Protein AF-A0A9Q3WQH7-F1 (afdb_monomer_lite)

pLDDT: mean 82.76, std 17.18, range [34.91, 95.88]

Radius of gyration: 15.39 Å; chains: 1; bounding box: 32×36×53 Å

Organism: NCBI:txid89184

Foldseek 3Di:
DDWDWDADPPPGPDIATDHQQWKWKWKAAQRDTDIDTHNDDPVQLVDQVSVLVVVLVVLCVVVDVVCNVQSVVAWDADLQWIWGAGPVRRIIMIIGRSVSVVVPPPDPDDDDDD

Sequence (114 aa):
MVLNCVDCEDPPGGRACCEPGQTPMCFIKDGKAQSVCMSLSSDITGDVDRFAAALKATLRALAGPAYFDDIERNFHLAGGRATFVSANGRVKMTALNPESDRGGGGAEDHVRGM

Structure (mmCIF, N/CA/C/O backbone):
data_AF-A0A9Q3WQH7-F1
#
_entry.id   AF-A0A9Q3WQH7-F1
#
loop_
_atom_site.group_PDB
_atom_site.id
_atom_site.type_symbol
_atom_site.label_atom_id
_atom_site.label_alt_id
_atom_site.label_comp_id
_atom_site.label_asym_id
_atom_site.label_entity_id
_atom_site.label_seq_id
_atom_site.pdbx_PDB_ins_code
_atom_site.Cartn_x
_atom_site.Cartn_y
_atom_site.Cartn_z
_atom_site.occupancy
_atom_site.B_iso_or_equiv
_atom_site.auth_seq_id
_atom_site.auth_comp_id
_atom_site.auth_asym_id
_atom_site.auth_atom_id
_atom_site.pdbx_PDB_model_num
ATOM 1 N N . MET A 1 1 ? -3.622 7.515 -23.624 1.00 52.09 1 MET A N 1
ATOM 2 C CA . MET A 1 1 ? -2.634 7.324 -22.542 1.00 52.09 1 MET A CA 1
ATOM 3 C C . MET A 1 1 ? -3.054 6.093 -21.763 1.00 52.09 1 MET A C 1
ATOM 5 O O . MET A 1 1 ? -4.221 6.014 -21.402 1.00 52.09 1 MET A O 1
ATOM 9 N N . VAL A 1 2 ? -2.166 5.115 -21.586 1.00 59.88 2 VAL A N 1
ATOM 10 C CA . VAL A 1 2 ? -2.450 3.922 -20.773 1.00 59.88 2 VAL A CA 1
ATOM 11 C C . VAL A 1 2 ? -2.202 4.315 -19.318 1.00 59.88 2 VAL A C 1
ATOM 13 O O . VAL A 1 2 ? -1.069 4.621 -18.973 1.00 59.88 2 VAL A O 1
ATOM 16 N N . LEU A 1 3 ? -3.247 4.415 -18.498 1.00 73.12 3 LEU A N 1
ATOM 17 C CA . LEU A 1 3 ? -3.109 4.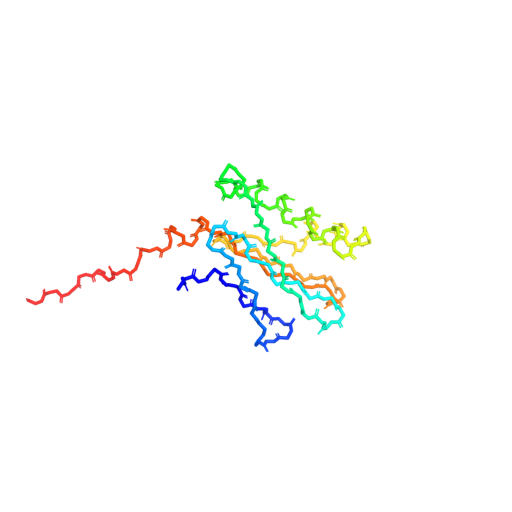717 -17.068 1.00 73.12 3 LEU A CA 1
ATOM 18 C C . LEU A 1 3 ? -2.826 3.427 -16.297 1.00 73.12 3 LEU A C 1
ATOM 20 O O . LEU A 1 3 ? -3.374 2.382 -16.647 1.00 73.12 3 LEU A O 1
ATOM 24 N N . ASN A 1 4 ? -2.004 3.507 -15.249 1.00 80.00 4 ASN A N 1
ATOM 25 C CA . ASN A 1 4 ? -1.784 2.379 -14.348 1.00 80.00 4 ASN A CA 1
ATOM 26 C C . ASN A 1 4 ? -2.816 2.446 -13.222 1.00 80.00 4 ASN A C 1
ATOM 28 O O . ASN A 1 4 ? -2.839 3.428 -12.476 1.00 80.00 4 ASN A O 1
ATOM 32 N N . CYS A 1 5 ? -3.689 1.449 -13.119 1.00 86.06 5 CYS A N 1
ATOM 33 C CA . CYS A 1 5 ? -4.846 1.506 -12.237 1.00 86.06 5 CYS A CA 1
ATOM 34 C C . CYS A 1 5 ? -4.924 0.293 -11.316 1.00 86.06 5 CYS A C 1
ATOM 36 O O . CYS A 1 5 ? -4.676 -0.834 -11.730 1.00 86.06 5 CYS A O 1
ATOM 38 N N . VAL A 1 6 ? -5.365 0.525 -10.083 1.00 89.19 6 VAL A N 1
ATOM 39 C CA . VAL A 1 6 ? -5.711 -0.529 -9.133 1.00 89.19 6 VAL A CA 1
ATOM 40 C C . VAL A 1 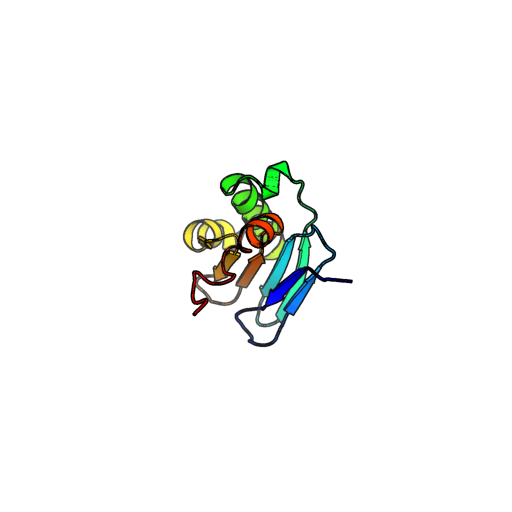6 ? -7.153 -0.352 -8.673 1.00 89.19 6 VAL A C 1
ATOM 42 O O . VAL A 1 6 ? -7.581 0.755 -8.333 1.00 89.19 6 VAL A O 1
ATOM 45 N N . ASP A 1 7 ? -7.919 -1.439 -8.691 1.00 85.88 7 ASP A N 1
ATOM 46 C CA . ASP A 1 7 ? -9.276 -1.450 -8.153 1.00 85.88 7 ASP A CA 1
ATOM 47 C C . ASP A 1 7 ? -9.239 -1.502 -6.621 1.00 85.88 7 ASP A C 1
ATOM 49 O O . ASP A 1 7 ? -8.488 -2.277 -6.019 1.00 85.88 7 ASP A O 1
ATOM 53 N N . CYS A 1 8 ? -10.065 -0.663 -6.001 1.00 81.31 8 CYS A N 1
ATOM 54 C CA . CYS A 1 8 ? -10.315 -0.666 -4.570 1.00 81.31 8 CYS A CA 1
ATOM 55 C C . CYS A 1 8 ? -11.132 -1.905 -4.206 1.00 81.31 8 CYS A C 1
ATOM 57 O O . CYS A 1 8 ? -12.212 -2.119 -4.758 1.00 81.31 8 CYS A O 1
ATOM 59 N N . GLU A 1 9 ? -10.645 -2.703 -3.258 1.00 72.56 9 GLU A N 1
ATOM 60 C CA . GLU A 1 9 ? -11.350 -3.926 -2.860 1.00 72.56 9 GLU A CA 1
ATOM 61 C C . GLU A 1 9 ? -12.620 -3.639 -2.044 1.00 72.56 9 GLU A C 1
ATOM 63 O O . GLU A 1 9 ? -13.575 -4.406 -2.133 1.00 72.56 9 GLU A O 1
ATOM 68 N N . ASP A 1 10 ? -12.680 -2.531 -1.291 1.00 65.69 10 ASP A N 1
ATOM 69 C CA . ASP A 1 10 ? -13.846 -2.201 -0.460 1.00 65.69 10 ASP A CA 1
ATOM 70 C C . ASP A 1 10 ? -13.906 -0.705 -0.050 1.00 65.69 10 ASP A C 1
ATOM 72 O O . ASP A 1 10 ? -13.000 -0.245 0.645 1.00 65.69 10 ASP A O 1
ATOM 76 N N . PRO A 1 11 ? -14.948 0.072 -0.417 1.00 55.50 11 PRO A N 1
ATOM 77 C CA . PRO A 1 11 ? -16.135 -0.355 -1.151 1.00 55.50 11 PRO A CA 1
ATOM 78 C C . PRO A 1 11 ? -15.804 -0.738 -2.607 1.00 55.50 11 PRO A C 1
ATOM 80 O O . PRO A 1 11 ? -14.991 -0.062 -3.247 1.00 55.50 11 PRO A O 1
ATOM 83 N N . PRO A 1 12 ? -16.427 -1.805 -3.142 1.00 60.53 12 PRO A N 1
ATOM 84 C CA . PRO A 1 12 ? -16.193 -2.244 -4.512 1.00 60.53 12 PRO A CA 1
ATOM 85 C C . PRO A 1 12 ? -16.664 -1.174 -5.509 1.00 60.53 12 PRO A C 1
ATOM 87 O O . PRO A 1 12 ? -17.736 -0.591 -5.350 1.00 60.53 12 PRO A O 1
ATOM 90 N N . GLY A 1 13 ? -15.861 -0.920 -6.547 1.00 60.38 13 GLY A N 1
ATOM 91 C CA . GLY A 1 13 ? -16.182 0.019 -7.635 1.00 60.38 13 GLY A CA 1
ATOM 92 C C . GLY A 1 13 ? -15.365 1.316 -7.652 1.00 60.38 13 GLY A C 1
ATOM 93 O O . GLY A 1 13 ? -15.487 2.096 -8.594 1.00 60.38 13 GLY A O 1
ATOM 94 N N . GLY A 1 14 ? -14.508 1.546 -6.652 1.00 72.56 14 GLY A N 1
ATOM 95 C CA . GLY A 1 14 ? -13.489 2.598 -6.702 1.00 72.56 14 GLY A CA 1
ATOM 96 C C . GLY A 1 14 ? -12.249 2.156 -7.485 1.00 72.56 14 GLY A C 1
ATOM 97 O O . GLY A 1 14 ? -11.871 0.988 -7.437 1.00 72.56 14 GLY A O 1
ATOM 98 N N . ARG A 1 15 ? -11.585 3.087 -8.177 1.00 85.62 15 ARG A N 1
ATOM 99 C CA . ARG A 1 15 ? -10.326 2.830 -8.891 1.00 85.62 15 ARG A CA 1
ATOM 100 C C . ARG A 1 15 ? -9.335 3.959 -8.640 1.00 85.62 15 ARG A C 1
ATOM 102 O O . ARG A 1 15 ? -9.677 5.129 -8.808 1.00 85.62 15 ARG A O 1
ATOM 109 N N . ALA A 1 16 ? -8.110 3.607 -8.267 1.00 88.38 16 ALA A N 1
ATOM 110 C CA . ALA A 1 16 ? -7.001 4.546 -8.175 1.00 88.38 16 ALA A CA 1
ATOM 111 C C . ALA A 1 16 ? -6.137 4.401 -9.425 1.00 88.38 16 ALA A C 1
ATOM 113 O O . ALA A 1 16 ? -5.533 3.354 -9.636 1.00 88.38 16 ALA A O 1
ATOM 114 N N . CYS A 1 17 ? -6.115 5.435 -10.263 1.00 89.31 17 CYS A N 1
ATOM 115 C CA 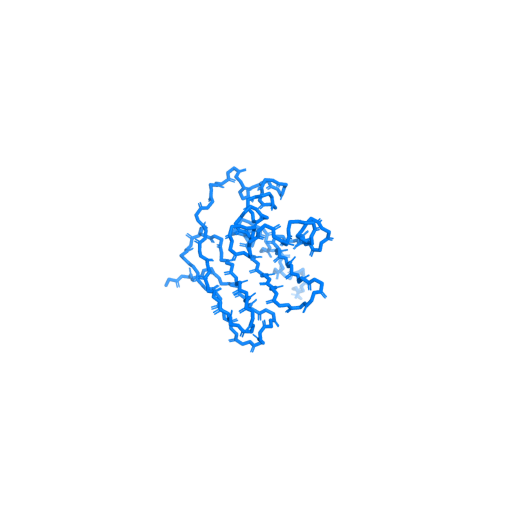. CYS A 1 17 ? -5.314 5.481 -11.481 1.00 89.31 17 CYS A CA 1
ATOM 116 C C . CYS A 1 17 ? -4.229 6.542 -11.353 1.00 89.31 17 CYS A C 1
ATOM 118 O O . CYS A 1 17 ? -4.504 7.658 -10.912 1.00 89.31 17 CYS A O 1
ATOM 120 N N . CYS A 1 18 ? -3.027 6.194 -11.787 1.00 89.44 18 CYS A N 1
ATOM 121 C CA . CYS A 1 18 ? -1.865 7.065 -11.786 1.00 89.44 18 CYS A CA 1
ATOM 122 C C . CYS A 1 18 ? -1.217 7.104 -13.169 1.00 89.44 18 CYS A C 1
ATOM 124 O O . CYS A 1 18 ? -1.562 6.325 -14.068 1.00 89.44 18 CYS A O 1
ATOM 126 N N . GLU A 1 19 ? -0.281 8.032 -13.343 1.00 89.12 19 GLU A N 1
ATOM 127 C CA . GLU A 1 19 ? 0.499 8.118 -14.570 1.00 89.12 19 GLU A CA 1
ATOM 128 C C . GLU A 1 19 ? 1.357 6.852 -14.762 1.00 89.12 19 GLU A C 1
ATOM 130 O O . GLU A 1 19 ? 1.683 6.157 -13.790 1.00 89.12 19 GLU A O 1
ATOM 135 N N . PRO A 1 20 ? 1.737 6.517 -16.010 1.00 83.31 20 PRO A N 1
ATOM 136 C CA . PRO A 1 20 ? 2.638 5.401 -16.276 1.00 83.31 20 PRO A CA 1
ATOM 137 C C . PRO A 1 20 ? 3.906 5.457 -15.416 1.00 83.31 20 PRO A C 1
ATOM 139 O O . PRO A 1 20 ? 4.554 6.494 -15.316 1.00 83.31 20 PRO A O 1
ATOM 142 N N . GLY A 1 21 ? 4.289 4.321 -14.827 1.00 81.62 21 GLY A N 1
ATOM 143 C CA . GLY A 1 21 ? 5.480 4.219 -13.974 1.00 81.62 21 GLY A CA 1
ATOM 144 C C . GLY A 1 21 ? 5.269 4.653 -12.522 1.00 81.62 21 GLY A C 1
ATOM 145 O O . GLY A 1 21 ? 6.140 4.404 -11.694 1.00 81.62 21 GLY A O 1
ATOM 146 N N . GLN A 1 22 ? 4.114 5.223 -12.177 1.00 89.88 22 GLN A N 1
ATOM 147 C CA . GLN A 1 22 ? 3.730 5.409 -10.782 1.00 89.88 22 GLN A CA 1
ATOM 148 C C . GLN A 1 22 ? 3.083 4.138 -10.225 1.00 89.88 22 GLN A C 1
ATOM 150 O O . GLN A 1 22 ? 2.456 3.358 -10.946 1.00 89.88 22 GLN A O 1
ATOM 155 N N . THR A 1 23 ? 3.233 3.950 -8.917 1.00 92.31 23 THR A N 1
ATOM 156 C CA . THR A 1 23 ? 2.539 2.922 -8.138 1.00 92.31 23 THR A CA 1
ATOM 157 C C . THR A 1 23 ? 1.177 3.480 -7.721 1.00 92.31 23 THR A C 1
ATOM 159 O O . THR A 1 23 ? 1.139 4.392 -6.885 1.00 92.31 23 THR A O 1
ATOM 162 N N . PRO A 1 24 ? 0.060 2.994 -8.295 1.00 93.44 24 PRO A N 1
ATOM 163 C CA . PRO A 1 24 ? -1.262 3.357 -7.824 1.00 93.44 24 PRO A CA 1
ATOM 164 C C . PRO A 1 24 ? -1.567 2.625 -6.522 1.00 93.44 24 PRO A C 1
ATOM 166 O O . PRO A 1 24 ? -1.348 1.419 -6.397 1.00 93.44 24 PRO A O 1
ATOM 169 N N . MET A 1 25 ? -2.104 3.362 -5.557 1.00 93.94 25 MET A N 1
ATOM 170 C CA . MET A 1 25 ? -2.586 2.834 -4.292 1.00 93.94 25 MET A CA 1
ATOM 171 C C . MET A 1 25 ? -3.995 3.359 -4.030 1.00 93.94 25 MET A C 1
ATOM 173 O O . MET A 1 25 ? -4.218 4.566 -3.943 1.00 93.94 25 MET A O 1
ATOM 177 N N . CYS A 1 26 ? -4.950 2.450 -3.866 1.00 93.44 26 CYS A N 1
ATOM 178 C CA . CYS A 1 26 ? -6.230 2.770 -3.264 1.00 93.44 26 CYS A CA 1
ATOM 179 C C . CYS A 1 26 ? -6.102 2.668 -1.744 1.00 93.44 26 CYS A C 1
ATOM 181 O O . CYS A 1 26 ? -5.777 1.607 -1.216 1.00 93.44 26 CYS A O 1
ATOM 183 N N . PHE A 1 27 ? -6.361 3.767 -1.043 1.00 93.25 27 PHE A N 1
ATOM 184 C CA . PHE A 1 27 ? -6.376 3.833 0.413 1.00 93.25 27 PHE A CA 1
ATOM 185 C C . PHE A 1 27 ? -7.786 4.162 0.892 1.00 93.25 27 PHE A C 1
ATOM 187 O O . PHE A 1 27 ? -8.354 5.181 0.509 1.00 93.25 27 PHE A O 1
ATOM 194 N N . ILE A 1 28 ? -8.356 3.318 1.744 1.00 91.81 28 ILE A N 1
ATOM 195 C CA . ILE A 1 28 ? -9.657 3.553 2.366 1.00 91.81 28 ILE A CA 1
ATOM 196 C C . ILE A 1 28 ? -9.454 3.821 3.847 1.00 91.81 28 ILE A C 1
ATOM 198 O O . ILE A 1 28 ? -8.791 3.049 4.537 1.00 91.81 28 ILE A O 1
ATOM 202 N N . LYS A 1 29 ? -10.069 4.894 4.344 1.00 90.81 29 LYS A N 1
ATOM 203 C CA . LYS A 1 29 ? -10.127 5.215 5.771 1.00 90.81 29 LYS A CA 1
ATOM 204 C C . LYS A 1 29 ? -11.541 5.621 6.140 1.00 90.81 29 LYS A C 1
ATOM 206 O O . LYS A 1 29 ? -12.104 6.521 5.521 1.00 90.81 29 LYS A O 1
ATOM 211 N N . ASP A 1 30 ? -12.112 4.943 7.131 1.00 89.00 30 ASP A N 1
ATOM 212 C CA . ASP A 1 30 ? -13.469 5.204 7.623 1.00 89.00 30 ASP A CA 1
ATOM 213 C C . ASP A 1 30 ? -14.522 5.171 6.495 1.00 89.00 30 ASP A C 1
ATOM 215 O O . ASP A 1 30 ? -15.402 6.027 6.407 1.00 89.00 30 ASP A O 1
ATOM 219 N N . GLY A 1 31 ? -14.384 4.200 5.584 1.00 85.94 31 GLY A N 1
ATOM 220 C CA . GLY A 1 31 ? -15.283 4.001 4.441 1.00 85.94 31 GLY A CA 1
ATOM 221 C C . GLY A 1 31 ? -15.092 4.980 3.277 1.00 85.94 31 GLY A C 1
ATOM 222 O O . GLY A 1 31 ? -15.822 4.896 2.293 1.00 85.94 31 GLY A O 1
ATOM 223 N N . LYS A 1 32 ? -14.119 5.897 3.345 1.00 86.81 32 LYS A N 1
ATOM 224 C CA . LYS A 1 32 ? -13.815 6.841 2.261 1.00 86.81 32 LYS A CA 1
ATOM 225 C C . LYS A 1 32 ? -12.574 6.401 1.498 1.00 86.81 32 LYS A C 1
ATOM 227 O O . LYS A 1 32 ? -11.488 6.359 2.076 1.00 86.81 32 LYS A O 1
ATOM 232 N N . ALA A 1 33 ? -12.744 6.107 0.212 1.00 88.38 33 ALA A N 1
ATOM 233 C CA . ALA A 1 33 ? -11.649 5.769 -0.686 1.00 88.38 33 ALA A CA 1
ATOM 234 C C . ALA A 1 33 ? -10.892 7.020 -1.153 1.00 88.38 33 ALA A C 1
ATOM 236 O O . ALA A 1 33 ? -11.486 8.071 -1.399 1.00 88.38 33 ALA A O 1
ATOM 237 N N . GLN A 1 34 ? -9.575 6.890 -1.272 1.00 89.31 34 GLN A N 1
ATOM 238 C CA . GLN A 1 34 ? -8.646 7.914 -1.731 1.00 89.31 34 GLN A CA 1
ATOM 239 C C . GLN A 1 34 ? -7.633 7.275 -2.679 1.00 89.31 34 GLN A C 1
ATOM 241 O O . GLN A 1 34 ? -7.080 6.212 -2.389 1.00 89.31 34 GLN A O 1
ATOM 246 N N . SER A 1 35 ? -7.376 7.945 -3.797 1.00 90.75 35 SER A N 1
ATOM 247 C CA . SER A 1 35 ? -6.342 7.547 -4.749 1.00 90.75 35 SER A CA 1
ATOM 248 C C . SER A 1 35 ? -5.022 8.191 -4.358 1.00 90.75 35 SER A C 1
ATOM 250 O O . SER A 1 35 ? -4.940 9.411 -4.224 1.00 90.75 35 SER A O 1
ATOM 252 N N . VAL A 1 36 ? -3.988 7.377 -4.193 1.00 93.56 36 VAL A N 1
ATOM 253 C CA . VAL A 1 36 ? -2.634 7.827 -3.883 1.00 93.56 36 VAL A CA 1
ATOM 254 C C . VAL A 1 36 ? -1.709 7.348 -4.992 1.00 93.56 36 VAL A C 1
ATOM 256 O O . VAL A 1 36 ? -1.672 6.162 -5.310 1.00 93.56 36 VAL A O 1
ATOM 259 N N . CYS A 1 37 ? -0.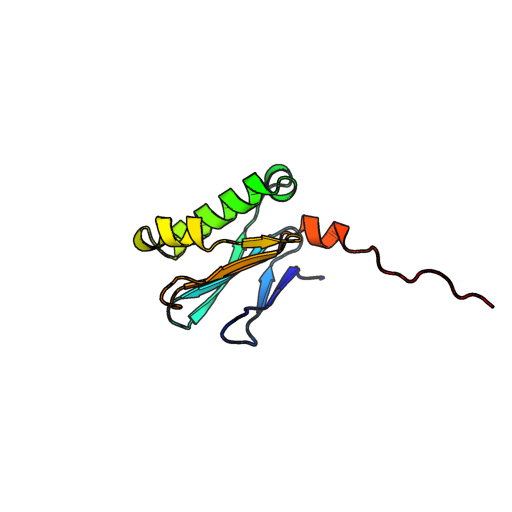962 8.281 -5.574 1.00 92.94 37 CYS A N 1
ATOM 260 C CA . CYS A 1 37 ? 0.039 7.989 -6.590 1.00 92.94 37 CYS A CA 1
ATOM 261 C C . CYS A 1 37 ? 1.426 8.151 -5.993 1.00 92.94 37 CYS A C 1
ATOM 263 O O . CYS A 1 37 ? 1.769 9.217 -5.481 1.00 92.94 37 CYS A O 1
ATOM 265 N N . MET A 1 38 ? 2.216 7.084 -6.050 1.00 93.06 38 MET A N 1
ATOM 266 C CA . MET A 1 38 ? 3.576 7.080 -5.532 1.00 93.06 38 MET A CA 1
ATOM 267 C C . MET A 1 38 ? 4.571 6.987 -6.683 1.00 93.06 38 MET A C 1
ATOM 269 O O . MET A 1 38 ? 4.538 6.046 -7.477 1.00 93.06 38 MET A O 1
ATOM 273 N N . SER A 1 39 ? 5.482 7.955 -6.743 1.00 91.50 39 SER A N 1
ATOM 274 C CA . SER A 1 39 ? 6.644 7.911 -7.628 1.00 91.50 39 SER A CA 1
ATOM 275 C C . SER A 1 39 ? 7.785 7.206 -6.899 1.00 91.50 39 SER A C 1
ATOM 277 O O . SER A 1 39 ? 8.512 7.827 -6.126 1.00 91.50 39 SER A O 1
ATOM 279 N N . LEU A 1 40 ? 7.898 5.897 -7.108 1.00 90.06 40 LEU A N 1
ATOM 280 C CA . LEU A 1 40 ? 8.997 5.081 -6.597 1.00 90.06 40 LEU A CA 1
ATOM 281 C C . LEU A 1 40 ? 10.028 4.874 -7.708 1.00 90.06 40 LEU A C 1
ATOM 283 O O . LEU A 1 40 ? 9.669 4.739 -8.876 1.00 90.06 40 LEU A O 1
ATOM 287 N N . SER A 1 41 ? 11.307 4.872 -7.348 1.00 89.94 41 SER A N 1
ATOM 288 C CA . SER A 1 41 ? 12.385 4.580 -8.289 1.00 89.94 41 SER A CA 1
ATOM 289 C C . SER A 1 41 ? 12.412 3.094 -8.657 1.00 89.94 41 SER A C 1
ATOM 291 O O . SER A 1 41 ? 11.923 2.241 -7.912 1.00 89.94 41 SER A O 1
ATOM 293 N N . SER A 1 42 ? 13.015 2.772 -9.804 1.00 87.12 42 SER A N 1
ATOM 294 C CA . SER A 1 42 ? 13.074 1.401 -10.326 1.00 87.12 42 SER A CA 1
ATOM 295 C C . SER A 1 42 ? 13.811 0.427 -9.402 1.00 87.12 42 SER A C 1
ATOM 297 O O . SER A 1 42 ? 13.484 -0.754 -9.370 1.00 87.12 42 SER A O 1
ATOM 299 N N . ASP A 1 43 ? 14.787 0.905 -8.624 1.00 88.88 43 ASP A N 1
ATOM 300 C CA . ASP A 1 43 ? 15.493 0.093 -7.626 1.00 88.88 43 ASP A CA 1
ATOM 301 C C . ASP A 1 43 ? 14.610 -0.279 -6.423 1.00 88.88 43 ASP A C 1
ATOM 303 O O . ASP A 1 43 ? 14.872 -1.281 -5.763 1.00 88.88 43 ASP A O 1
ATOM 307 N N . ILE A 1 44 ? 13.556 0.498 -6.148 1.00 91.44 44 ILE A N 1
ATOM 308 C CA . ILE A 1 44 ? 12.554 0.171 -5.130 1.00 91.44 44 ILE A CA 1
ATOM 309 C C . ILE A 1 44 ? 11.512 -0.776 -5.719 1.00 91.44 44 ILE A C 1
ATOM 311 O O . ILE A 1 44 ? 11.185 -1.775 -5.095 1.00 91.44 44 ILE A O 1
ATOM 315 N N . THR A 1 45 ? 10.984 -0.490 -6.912 1.00 89.69 45 THR A N 1
ATOM 316 C CA . THR A 1 45 ? 9.939 -1.324 -7.531 1.00 89.69 45 THR A CA 1
ATOM 317 C C . THR A 1 45 ? 10.466 -2.673 -8.027 1.00 89.69 45 THR A C 1
ATOM 319 O O . THR A 1 45 ? 9.693 -3.620 -8.133 1.00 89.69 45 THR A O 1
ATOM 322 N N . GLY A 1 46 ? 11.764 -2.793 -8.312 1.00 88.38 46 GLY A N 1
ATOM 323 C CA . GLY A 1 46 ? 12.407 -4.051 -8.706 1.00 88.38 46 GLY A CA 1
ATOM 324 C C . GLY A 1 46 ? 12.739 -4.995 -7.542 1.00 88.38 46 GLY A C 1
ATOM 325 O O . GLY A 1 46 ? 13.055 -6.157 -7.782 1.00 88.38 46 GLY A O 1
ATOM 326 N N . ASP A 1 47 ? 12.659 -4.523 -6.296 1.00 90.25 47 ASP A N 1
ATOM 327 C CA . ASP A 1 47 ? 12.963 -5.292 -5.087 1.00 90.25 47 ASP A CA 1
ATOM 328 C C . ASP A 1 47 ? 11.700 -5.404 -4.220 1.00 90.25 47 ASP A C 1
ATOM 330 O O . ASP A 1 47 ? 11.156 -4.412 -3.734 1.00 90.25 47 ASP A O 1
ATOM 334 N N . VAL A 1 48 ? 11.210 -6.632 -4.041 1.00 89.12 48 VAL A N 1
ATOM 335 C CA . VAL A 1 48 ? 9.940 -6.922 -3.356 1.00 89.12 48 VAL A CA 1
ATOM 336 C C . VAL A 1 48 ? 9.937 -6.410 -1.913 1.00 89.12 48 VAL A C 1
ATOM 338 O O . VAL A 1 48 ? 8.931 -5.852 -1.466 1.00 89.12 48 VAL A O 1
ATOM 341 N N . ASP A 1 49 ? 11.052 -6.548 -1.196 1.00 91.31 49 ASP A N 1
ATOM 342 C CA . ASP A 1 49 ? 11.152 -6.151 0.207 1.00 91.31 49 ASP A CA 1
ATOM 343 C C . ASP A 1 49 ? 11.221 -4.629 0.339 1.00 91.31 49 ASP A C 1
ATOM 345 O O . ASP A 1 49 ? 10.548 -4.038 1.192 1.00 91.31 49 ASP A O 1
ATOM 349 N N . ARG A 1 50 ? 11.975 -3.963 -0.545 1.00 93.69 50 ARG A N 1
ATOM 350 C CA . ARG A 1 50 ? 12.024 -2.493 -0.596 1.00 93.69 50 ARG A CA 1
ATOM 351 C C . ARG A 1 50 ? 10.683 -1.895 -0.993 1.00 93.69 50 ARG A C 1
ATOM 353 O O . ARG A 1 50 ? 10.251 -0.917 -0.380 1.00 93.69 50 ARG A O 1
ATOM 360 N N . PHE A 1 51 ? 10.005 -2.491 -1.969 1.00 93.25 51 PHE A N 1
ATOM 361 C CA . PHE A 1 51 ? 8.667 -2.083 -2.378 1.00 93.25 51 PHE A CA 1
ATOM 362 C C . PHE A 1 51 ? 7.665 -2.222 -1.224 1.00 93.25 51 PHE A C 1
ATOM 364 O O . PHE A 1 51 ? 6.950 -1.269 -0.903 1.00 93.25 51 PHE A O 1
ATOM 371 N N . ALA A 1 52 ? 7.662 -3.370 -0.537 1.00 94.38 52 ALA A N 1
ATOM 372 C CA . ALA A 1 52 ? 6.825 -3.588 0.639 1.00 94.38 52 ALA A CA 1
ATOM 373 C C . ALA A 1 52 ? 7.118 -2.564 1.747 1.00 94.38 52 ALA A C 1
ATOM 375 O O . ALA A 1 52 ? 6.190 -1.985 2.314 1.00 94.38 52 ALA A O 1
ATOM 376 N N . ALA A 1 53 ? 8.394 -2.295 2.035 1.00 95.12 53 ALA A N 1
ATOM 377 C CA . ALA A 1 53 ? 8.796 -1.315 3.039 1.00 95.12 53 ALA A CA 1
ATOM 378 C C . ALA A 1 53 ? 8.322 0.107 2.691 1.00 95.12 53 ALA A C 1
ATOM 380 O O . ALA A 1 53 ? 7.795 0.804 3.563 1.00 95.12 53 ALA A O 1
ATOM 381 N N . ALA A 1 54 ? 8.447 0.521 1.425 1.00 95.25 54 ALA A N 1
ATOM 382 C CA . ALA A 1 54 ? 7.973 1.820 0.952 1.00 95.25 54 ALA A CA 1
ATOM 383 C C . ALA A 1 54 ? 6.450 1.962 1.116 1.00 95.25 54 ALA A C 1
ATOM 385 O O . ALA A 1 54 ? 5.974 2.959 1.661 1.00 95.25 54 ALA A O 1
ATOM 386 N N . LEU A 1 55 ? 5.683 0.937 0.730 1.00 95.31 55 LEU A N 1
ATOM 387 C CA . LEU A 1 55 ? 4.230 0.929 0.906 1.00 95.31 55 LEU A CA 1
ATOM 388 C C . LEU A 1 55 ? 3.819 0.952 2.379 1.00 95.31 55 LEU A C 1
ATOM 390 O O . LEU A 1 55 ? 2.948 1.735 2.755 1.00 95.31 55 LEU A O 1
ATOM 394 N N . LYS A 1 56 ? 4.457 0.143 3.234 1.00 95.31 56 LYS A N 1
ATOM 395 C CA . LYS A 1 56 ? 4.206 0.154 4.683 1.00 95.31 56 LYS A CA 1
ATOM 396 C C . LYS A 1 56 ? 4.494 1.530 5.287 1.00 95.31 56 LYS A C 1
ATOM 398 O O . LYS A 1 56 ? 3.715 2.003 6.114 1.00 95.31 56 LYS A O 1
ATOM 403 N N . ALA A 1 57 ? 5.573 2.197 4.872 1.00 94.94 57 ALA A N 1
ATOM 404 C CA . ALA A 1 57 ? 5.906 3.544 5.331 1.00 94.94 57 ALA A CA 1
ATOM 405 C C . ALA A 1 57 ? 4.835 4.573 4.929 1.00 94.94 57 ALA A C 1
ATOM 407 O O . ALA A 1 57 ? 4.361 5.328 5.782 1.00 94.94 57 ALA A O 1
ATOM 408 N N . THR A 1 58 ? 4.388 4.559 3.672 1.00 95.12 58 THR A N 1
ATOM 409 C CA . THR A 1 58 ? 3.304 5.438 3.207 1.00 95.12 58 THR A CA 1
ATOM 410 C C . THR A 1 58 ? 1.987 5.143 3.918 1.00 95.12 58 THR A C 1
ATOM 412 O O . THR A 1 58 ? 1.307 6.061 4.378 1.00 95.12 58 THR A O 1
ATOM 415 N N . LEU A 1 59 ? 1.647 3.866 4.088 1.00 94.31 59 LEU A N 1
ATOM 416 C CA . LEU A 1 59 ? 0.442 3.448 4.793 1.00 94.31 59 LEU A CA 1
ATOM 417 C C . LEU A 1 59 ? 0.442 3.932 6.248 1.00 94.31 59 LEU A C 1
ATOM 419 O O . LEU A 1 59 ? -0.570 4.445 6.721 1.00 94.31 59 LEU A O 1
ATOM 423 N N . ARG A 1 60 ? 1.583 3.856 6.942 1.00 94.12 60 ARG A N 1
ATOM 424 C CA . ARG A 1 60 ? 1.750 4.404 8.299 1.00 94.12 60 ARG A CA 1
ATOM 425 C C . ARG A 1 60 ? 1.551 5.912 8.347 1.00 94.12 60 ARG A C 1
ATOM 427 O O . ARG A 1 60 ? 0.879 6.396 9.256 1.00 94.12 60 ARG A O 1
ATOM 434 N N . ALA A 1 61 ? 2.102 6.645 7.381 1.00 94.31 61 ALA A N 1
ATOM 435 C CA . ALA A 1 61 ? 1.951 8.095 7.311 1.00 94.31 61 ALA A CA 1
ATOM 436 C C . ALA A 1 61 ? 0.479 8.517 7.136 1.00 94.31 61 ALA A C 1
ATOM 438 O O . ALA A 1 61 ? 0.047 9.502 7.731 1.00 94.31 61 ALA A O 1
ATOM 439 N N . LEU A 1 62 ? -0.308 7.750 6.373 1.00 93.88 62 LEU A N 1
ATOM 440 C CA . LEU A 1 62 ? -1.721 8.040 6.097 1.00 93.88 62 LEU A CA 1
ATOM 441 C C . LEU A 1 62 ? -2.679 7.535 7.195 1.00 93.88 62 LEU A C 1
ATOM 443 O O . LEU A 1 62 ? -3.631 8.220 7.593 1.00 93.88 62 LEU A O 1
ATOM 447 N N . ALA A 1 63 ? -2.454 6.318 7.691 1.00 92.88 63 ALA A N 1
ATOM 448 C CA . ALA A 1 63 ? -3.296 5.692 8.708 1.00 92.88 63 ALA A CA 1
ATOM 449 C C . ALA A 1 63 ? -3.053 6.301 10.098 1.00 92.88 63 ALA A C 1
ATOM 451 O O . ALA A 1 63 ? -4.011 6.538 10.842 1.00 92.88 63 ALA A O 1
ATOM 452 N N . GLY A 1 64 ? -1.793 6.616 10.406 1.00 92.31 64 GLY A N 1
ATOM 453 C CA . GLY A 1 64 ? -1.317 7.070 11.707 1.00 92.31 64 GLY A CA 1
ATOM 454 C C . GLY A 1 64 ? -0.590 5.967 12.493 1.00 92.31 64 GLY A C 1
ATOM 455 O O . GLY A 1 64 ? -0.724 4.779 12.186 1.00 92.31 64 GLY A O 1
ATOM 456 N N . PRO A 1 65 ? 0.161 6.337 13.547 1.00 89.88 65 PRO A N 1
ATOM 457 C CA . PRO A 1 65 ? 1.050 5.420 14.270 1.00 89.88 65 PRO A CA 1
ATOM 458 C C . PRO A 1 65 ? 0.321 4.287 15.006 1.00 89.88 65 PRO A C 1
ATOM 460 O O . PRO A 1 65 ? 0.905 3.230 15.218 1.00 89.88 65 PRO A O 1
ATOM 463 N N . ALA A 1 66 ? -0.963 4.462 15.341 1.00 91.81 66 ALA A N 1
ATOM 464 C CA . ALA A 1 66 ? -1.774 3.442 16.014 1.00 91.81 66 ALA A CA 1
ATOM 465 C C . ALA A 1 66 ? -1.956 2.146 15.195 1.00 91.81 66 ALA A C 1
ATOM 467 O O . ALA A 1 66 ? -2.347 1.128 15.753 1.00 91.81 66 ALA A O 1
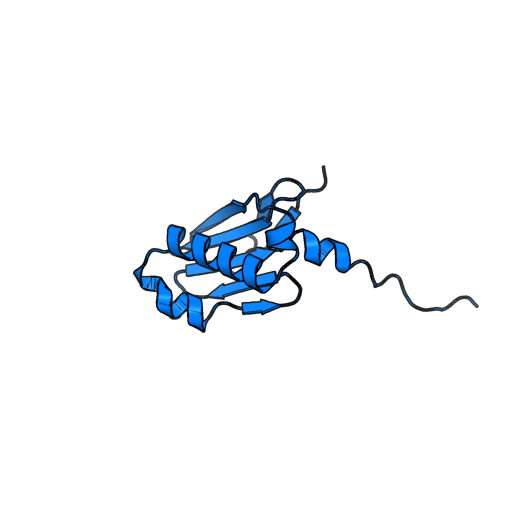ATOM 468 N N . TYR A 1 67 ? -1.676 2.180 13.889 1.00 92.62 67 TYR A N 1
ATOM 469 C CA . TYR A 1 67 ? -1.789 1.026 12.995 1.00 92.62 67 TYR A CA 1
ATOM 470 C C . TYR A 1 67 ? -0.444 0.331 12.735 1.00 92.62 67 TYR A C 1
ATOM 472 O O . TYR A 1 67 ? -0.386 -0.563 11.901 1.00 92.62 67 TYR A O 1
ATOM 480 N N . PHE A 1 68 ? 0.648 0.718 13.408 1.00 92.75 68 PHE A N 1
ATOM 481 C CA . PHE A 1 68 ? 1.988 0.189 13.121 1.00 92.75 68 PHE A CA 1
ATOM 482 C C . PHE A 1 68 ? 2.068 -1.345 13.201 1.00 92.75 68 PHE A C 1
ATOM 484 O O . PHE A 1 68 ? 2.471 -1.977 12.224 1.00 92.75 68 PHE A O 1
ATOM 491 N N . ASP A 1 69 ? 1.672 -1.927 14.338 1.00 94.44 69 ASP A N 1
ATOM 492 C CA . ASP A 1 69 ? 1.700 -3.381 14.558 1.00 94.44 69 ASP A CA 1
ATOM 493 C C . ASP A 1 69 ? 0.735 -4.123 13.635 1.00 94.44 69 ASP A C 1
ATOM 495 O O . ASP A 1 69 ? 1.024 -5.221 13.161 1.00 94.44 69 ASP A O 1
ATOM 499 N N . ASP A 1 70 ? -0.412 -3.505 13.367 1.00 95.31 70 ASP A N 1
ATOM 500 C CA . ASP A 1 70 ? -1.453 -4.058 12.510 1.00 95.31 70 ASP A CA 1
ATOM 501 C C . ASP A 1 70 ? -0.962 -4.158 11.058 1.00 95.31 70 ASP A C 1
ATOM 503 O O . ASP A 1 70 ? -1.101 -5.196 10.415 1.00 95.31 70 ASP A O 1
ATOM 507 N N . ILE A 1 71 ? -0.287 -3.111 10.572 1.00 95.31 71 ILE A N 1
ATOM 508 C CA . ILE A 1 71 ? 0.351 -3.075 9.250 1.00 95.31 71 ILE A CA 1
ATOM 509 C C . ILE A 1 71 ? 1.435 -4.147 9.135 1.00 95.31 71 ILE A C 1
ATOM 511 O O . ILE A 1 71 ? 1.531 -4.799 8.102 1.00 95.31 71 ILE A O 1
ATOM 515 N N . GLU A 1 72 ? 2.252 -4.365 10.166 1.00 93.94 72 GLU A N 1
ATOM 516 C CA . GLU A 1 72 ? 3.287 -5.405 10.098 1.00 93.94 72 GLU A CA 1
ATOM 517 C C . GLU A 1 72 ? 2.713 -6.820 10.016 1.00 93.94 72 GLU A C 1
ATOM 519 O O . GLU A 1 72 ? 3.291 -7.669 9.340 1.00 93.94 72 GLU A O 1
ATOM 524 N N . ARG A 1 73 ? 1.573 -7.072 10.666 1.00 94.06 73 ARG A N 1
ATOM 525 C CA . ARG A 1 73 ? 0.956 -8.404 10.724 1.00 94.06 73 ARG A CA 1
ATOM 526 C C . ARG A 1 73 ? 0.060 -8.719 9.529 1.00 94.06 73 ARG A C 1
ATOM 528 O O . ARG A 1 73 ? 0.030 -9.869 9.107 1.00 94.06 73 ARG A O 1
ATOM 535 N N . ASN A 1 74 ? -0.661 -7.722 9.015 1.00 95.62 74 ASN A N 1
ATOM 536 C CA . ASN A 1 74 ? -1.751 -7.913 8.048 1.00 95.62 74 ASN A CA 1
ATOM 537 C C . ASN A 1 74 ? -1.451 -7.344 6.651 1.00 95.62 74 ASN A C 1
ATOM 539 O O . ASN A 1 74 ? -2.328 -7.307 5.787 1.00 95.62 74 ASN A O 1
ATOM 543 N N . PHE A 1 75 ? -0.234 -6.851 6.414 1.00 95.88 75 PHE A N 1
ATOM 544 C CA . PHE A 1 75 ? 0.208 -6.473 5.074 1.00 95.88 75 PHE A CA 1
ATOM 545 C C . PHE A 1 75 ? 0.618 -7.717 4.286 1.00 95.88 75 PHE A C 1
ATOM 547 O O . PHE A 1 75 ? 1.479 -8.484 4.716 1.00 95.88 75 PHE A O 1
ATOM 554 N N . HIS A 1 76 ? 0.059 -7.865 3.090 1.00 94.50 76 HIS A N 1
ATOM 555 C CA . HIS A 1 76 ? 0.360 -8.959 2.176 1.00 94.50 76 HIS A CA 1
ATOM 556 C C . HIS A 1 76 ? 0.820 -8.404 0.832 1.00 94.50 76 HIS A C 1
ATOM 558 O O . HIS A 1 76 ? 0.234 -7.455 0.320 1.00 94.50 76 HIS A O 1
ATOM 564 N N . LEU A 1 77 ? 1.859 -9.003 0.253 1.00 91.94 77 LEU A N 1
ATOM 565 C CA . LEU A 1 77 ? 2.346 -8.696 -1.090 1.00 91.94 77 LEU A CA 1
ATOM 566 C C . LEU A 1 77 ? 2.490 -10.005 -1.860 1.00 91.94 77 LEU A C 1
ATOM 568 O O . LEU A 1 77 ? 3.255 -10.880 -1.460 1.00 91.94 77 LEU A O 1
ATOM 572 N N . ALA A 1 78 ? 1.746 -10.139 -2.953 1.00 88.00 78 ALA A N 1
ATOM 573 C CA . ALA A 1 78 ? 1.769 -11.318 -3.808 1.00 88.00 78 ALA A CA 1
ATOM 574 C C . ALA A 1 78 ? 1.649 -10.897 -5.275 1.00 88.00 78 ALA A C 1
ATOM 576 O O . ALA A 1 78 ? 0.779 -10.103 -5.626 1.00 88.00 78 ALA A O 1
ATOM 577 N N . GLY A 1 79 ? 2.540 -11.404 -6.133 1.00 81.75 79 GLY A N 1
ATOM 578 C CA . GLY A 1 79 ? 2.499 -11.127 -7.575 1.00 81.75 79 GLY A CA 1
ATOM 579 C C . GLY A 1 79 ? 2.525 -9.634 -7.931 1.00 81.75 79 GLY A C 1
ATOM 580 O O . GLY A 1 79 ? 1.885 -9.226 -8.891 1.00 81.75 79 GLY A O 1
ATOM 581 N N . GLY A 1 80 ? 3.191 -8.800 -7.121 1.00 86.50 80 GLY A N 1
ATOM 582 C CA . GLY A 1 80 ? 3.240 -7.346 -7.319 1.00 86.50 80 GLY A CA 1
ATOM 583 C C . GLY A 1 80 ? 2.015 -6.570 -6.837 1.00 86.50 80 GLY A C 1
ATOM 584 O O . GLY A 1 80 ? 2.024 -5.342 -6.883 1.00 86.50 80 GLY A O 1
ATOM 585 N N . ARG A 1 81 ? 0.979 -7.243 -6.332 1.00 91.19 81 ARG A N 1
ATOM 586 C CA . ARG A 1 81 ? -0.172 -6.607 -5.690 1.00 91.19 81 ARG A CA 1
ATOM 587 C C . ARG A 1 81 ? 0.010 -6.631 -4.178 1.00 91.19 81 ARG A C 1
ATOM 589 O O . ARG A 1 81 ? 0.183 -7.697 -3.588 1.00 91.19 81 ARG A O 1
ATOM 596 N N . ALA A 1 82 ? -0.033 -5.457 -3.559 1.00 93.31 82 ALA A N 1
ATOM 597 C CA . ALA A 1 82 ? -0.042 -5.316 -2.110 1.00 93.31 82 ALA A CA 1
ATOM 598 C C . ALA A 1 82 ? -1.466 -5.085 -1.607 1.00 93.31 82 ALA A C 1
ATOM 600 O O . ALA A 1 82 ? -2.206 -4.294 -2.191 1.00 93.31 82 ALA A O 1
ATOM 601 N N . THR A 1 83 ? -1.825 -5.728 -0.504 1.00 94.25 83 THR A N 1
ATOM 602 C CA . THR A 1 83 ? -3.115 -5.572 0.168 1.00 94.25 83 THR A CA 1
ATOM 603 C C . THR A 1 83 ? -2.920 -5.444 1.671 1.00 94.25 83 THR A C 1
ATOM 605 O O . THR A 1 83 ? -2.060 -6.101 2.258 1.00 94.25 83 THR A O 1
ATOM 608 N N . PHE A 1 84 ? -3.750 -4.633 2.312 1.00 94.81 84 PHE A N 1
ATOM 609 C CA . PHE A 1 84 ? -3.830 -4.522 3.762 1.00 94.81 84 PHE A CA 1
ATOM 610 C C . PHE A 1 84 ? -5.275 -4.267 4.181 1.00 94.81 84 PHE A C 1
ATOM 612 O O . PHE A 1 84 ? -5.970 -3.453 3.573 1.00 94.81 84 PHE A O 1
ATOM 619 N N . VAL A 1 85 ? -5.696 -4.914 5.263 1.00 94.19 85 VAL A N 1
ATOM 620 C CA . VAL A 1 85 ? -6.957 -4.640 5.955 1.00 94.19 85 VAL A CA 1
ATOM 621 C C . VAL A 1 85 ? -6.648 -4.575 7.443 1.00 94.19 85 VAL A C 1
ATOM 623 O O . VAL A 1 85 ? -6.096 -5.521 8.000 1.00 94.19 85 VAL A O 1
ATOM 626 N N . SER A 1 86 ? -6.988 -3.459 8.084 1.00 94.50 86 SER A N 1
ATOM 627 C CA . SER A 1 86 ? -6.801 -3.316 9.523 1.00 94.50 86 SER A CA 1
ATOM 628 C C . SER A 1 86 ? -7.708 -4.271 10.292 1.00 94.50 86 SER A C 1
ATOM 630 O O . SER A 1 86 ? -8.816 -4.571 9.846 1.00 94.50 86 SER A O 1
ATOM 632 N N . ALA A 1 87 ? -7.304 -4.691 11.491 1.00 93.44 87 ALA A N 1
ATOM 633 C CA . ALA A 1 87 ? -8.084 -5.631 12.306 1.00 93.44 87 ALA A CA 1
ATOM 634 C C . ALA A 1 87 ? -9.515 -5.138 12.612 1.00 93.44 87 ALA A C 1
ATOM 636 O O . ALA A 1 87 ? -10.447 -5.925 12.749 1.00 93.44 87 ALA A O 1
ATOM 637 N N . ASN A 1 88 ? -9.704 -3.818 12.698 1.00 90.50 88 ASN A N 1
ATOM 638 C CA . ASN A 1 88 ? -11.011 -3.183 12.898 1.00 90.50 88 ASN A CA 1
ATOM 639 C C . ASN A 1 88 ? -11.759 -2.858 11.585 1.00 90.50 88 ASN A C 1
ATOM 641 O O . ASN A 1 88 ? -12.820 -2.240 11.630 1.00 90.50 88 ASN A O 1
ATOM 645 N N . GLY A 1 89 ? -11.183 -3.190 10.426 1.00 90.19 89 GLY A N 1
ATOM 646 C CA . GLY A 1 89 ? -11.737 -2.950 9.093 1.00 90.19 89 GLY A CA 1
ATOM 647 C C . GLY A 1 89 ? -11.821 -1.482 8.655 1.00 90.19 89 GLY A C 1
ATOM 648 O O . GLY A 1 89 ? -12.325 -1.212 7.566 1.00 90.19 89 GLY A O 1
ATOM 649 N N . ARG A 1 90 ? -11.357 -0.526 9.472 1.00 90.81 90 ARG A N 1
ATOM 650 C CA . ARG A 1 90 ? -11.479 0.920 9.203 1.00 90.81 90 ARG A CA 1
ATOM 651 C C . ARG A 1 90 ? -10.475 1.431 8.183 1.00 90.81 90 ARG A C 1
ATOM 653 O O . ARG A 1 90 ? -10.756 2.436 7.534 1.00 90.81 90 ARG A O 1
ATOM 660 N N . VAL A 1 91 ? -9.317 0.784 8.081 1.00 93.25 91 VAL A N 1
ATOM 661 C CA . VAL A 1 91 ? -8.257 1.139 7.142 1.00 93.25 91 VAL A CA 1
ATOM 662 C C . VAL A 1 91 ? -8.020 -0.034 6.211 1.00 93.25 91 VAL A C 1
ATOM 664 O O . VAL A 1 91 ? -7.785 -1.152 6.660 1.00 93.25 91 VAL A O 1
ATOM 667 N N . LYS A 1 92 ? -8.073 0.222 4.909 1.00 93.50 92 LYS A N 1
ATOM 668 C CA . LYS A 1 92 ? -7.783 -0.774 3.877 1.00 93.50 92 LYS A CA 1
ATOM 669 C C . LYS A 1 92 ? -6.869 -0.159 2.835 1.00 93.50 92 LYS A C 1
ATOM 671 O O . LYS A 1 92 ? -6.906 1.051 2.612 1.00 93.50 92 LYS A O 1
ATOM 676 N N . MET A 1 93 ? -6.038 -0.976 2.215 1.00 94.00 93 MET A N 1
ATOM 677 C CA . MET A 1 93 ? -5.145 -0.527 1.163 1.00 94.00 93 MET A CA 1
ATOM 678 C C . MET A 1 93 ? -4.967 -1.613 0.115 1.00 94.00 93 MET A C 1
ATOM 680 O O . MET A 1 93 ? -4.825 -2.786 0.450 1.00 94.00 93 MET A O 1
ATOM 684 N N . THR A 1 94 ? -4.938 -1.191 -1.142 1.00 93.94 94 THR A N 1
ATOM 685 C CA . THR A 1 94 ? -4.573 -2.025 -2.282 1.00 93.94 94 THR A CA 1
ATOM 686 C C . THR A 1 94 ? -3.615 -1.229 -3.160 1.00 93.94 94 THR A C 1
ATOM 688 O O . THR A 1 94 ? -3.945 -0.110 -3.546 1.00 93.94 94 THR A O 1
ATOM 691 N N . ALA A 1 95 ? -2.451 -1.777 -3.500 1.00 93.56 95 ALA A N 1
ATOM 692 C CA . ALA A 1 95 ? -1.487 -1.137 -4.393 1.00 93.56 95 ALA A CA 1
ATOM 693 C C . ALA A 1 95 ? -0.956 -2.108 -5.449 1.00 93.56 95 ALA A C 1
ATOM 695 O O . ALA A 1 95 ? -0.932 -3.320 -5.225 1.00 93.56 95 ALA A O 1
ATOM 696 N N . LEU A 1 96 ? -0.511 -1.572 -6.585 1.00 91.81 96 LEU A N 1
ATOM 697 C CA . LEU A 1 96 ? 0.079 -2.353 -7.672 1.00 91.81 96 LEU A CA 1
ATOM 698 C C . LEU A 1 96 ? 1.500 -1.883 -7.973 1.00 91.81 96 LEU A C 1
ATOM 700 O O . LEU A 1 96 ? 1.732 -0.701 -8.222 1.00 91.81 96 LEU A O 1
ATOM 704 N N . ASN A 1 97 ? 2.440 -2.820 -8.004 1.00 89.69 97 ASN A N 1
ATOM 705 C CA . ASN A 1 97 ? 3.793 -2.575 -8.470 1.00 89.69 97 ASN A CA 1
ATOM 706 C C . ASN A 1 97 ? 3.805 -2.427 -10.006 1.00 89.69 97 ASN A C 1
ATOM 708 O O . ASN A 1 97 ? 3.482 -3.396 -10.700 1.00 89.69 97 ASN A O 1
ATOM 712 N N . PRO A 1 98 ? 4.209 -1.265 -10.554 1.00 81.88 98 PRO A N 1
ATOM 713 C CA . PRO A 1 98 ? 4.227 -1.031 -11.999 1.00 81.88 98 PRO A CA 1
ATOM 714 C C . PRO A 1 98 ? 5.192 -1.950 -12.766 1.00 81.88 98 PRO A C 1
ATOM 716 O O . PRO A 1 98 ? 5.011 -2.143 -13.966 1.00 81.88 98 PRO A O 1
ATOM 719 N N . GLU A 1 99 ? 6.206 -2.519 -12.108 1.00 77.19 99 GLU A N 1
ATOM 720 C CA . GLU A 1 99 ? 7.184 -3.409 -12.750 1.00 77.19 99 GLU A CA 1
ATOM 721 C C . GLU A 1 99 ? 6.7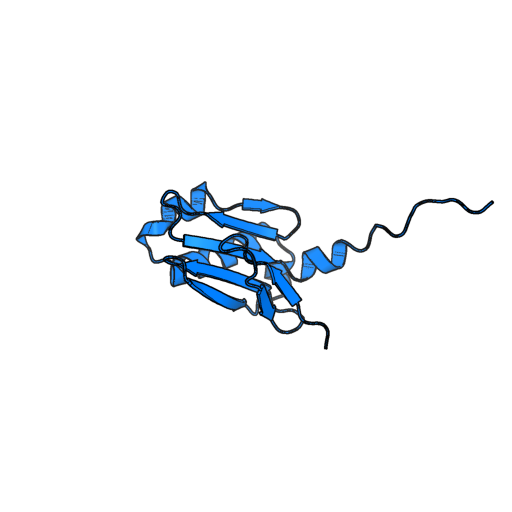20 -4.872 -12.779 1.00 77.19 99 GLU A C 1
ATOM 723 O O . GLU A 1 99 ? 7.020 -5.598 -13.723 1.00 77.19 99 GLU A O 1
ATOM 728 N N . SER A 1 100 ? 5.954 -5.319 -11.779 1.00 62.47 100 SER A N 1
ATOM 729 C CA . SER A 1 100 ? 5.450 -6.700 -11.742 1.00 62.47 100 SER A CA 1
ATOM 730 C C . SER A 1 100 ? 4.341 -6.953 -12.768 1.00 62.47 100 SER A C 1
ATOM 732 O O . SER A 1 100 ? 4.237 -8.064 -13.277 1.00 62.47 100 SER A O 1
ATOM 734 N N . ASP A 1 101 ? 3.565 -5.925 -13.123 1.00 52.91 101 ASP A N 1
ATOM 735 C CA . ASP A 1 101 ? 2.580 -5.990 -14.214 1.00 52.91 101 ASP A CA 1
ATOM 736 C C . ASP A 1 101 ? 3.274 -6.148 -15.586 1.00 52.91 101 ASP A C 1
ATOM 738 O O . ASP A 1 101 ? 2.873 -6.951 -16.428 1.00 52.91 101 ASP A O 1
ATOM 742 N N . ARG A 1 102 ? 4.437 -5.504 -15.774 1.00 51.72 102 ARG A N 1
ATOM 743 C CA . ARG A 1 102 ? 5.254 -5.649 -16.996 1.00 51.72 102 ARG A CA 1
ATOM 744 C C . ARG A 1 102 ? 5.810 -7.064 -17.206 1.00 51.72 102 ARG A C 1
ATOM 746 O O . ARG A 1 102 ? 6.153 -7.406 -18.335 1.00 51.72 102 ARG A O 1
ATOM 753 N N . GLY A 1 103 ? 5.882 -7.883 -16.155 1.00 42.72 103 GLY A N 1
ATOM 754 C CA . GLY A 1 103 ? 6.324 -9.282 -16.210 1.00 42.72 103 GLY A CA 1
ATOM 755 C C . GLY A 1 103 ? 5.203 -10.312 -16.406 1.00 42.72 103 GLY A C 1
ATOM 756 O O . GLY A 1 103 ? 5.498 -11.496 -16.552 1.00 42.72 103 GLY A O 1
ATOM 757 N N . GLY A 1 104 ? 3.932 -9.888 -16.414 1.00 37.59 104 GLY A N 1
ATOM 758 C CA . GLY A 1 104 ? 2.748 -10.754 -16.516 1.00 37.59 104 GLY A CA 1
ATOM 759 C C . GLY A 1 104 ? 2.245 -11.024 -17.940 1.00 37.59 104 GLY A C 1
ATOM 760 O O . GLY A 1 104 ? 1.227 -11.689 -18.108 1.00 37.59 104 GLY A O 1
ATOM 761 N N . GLY A 1 105 ? 2.947 -10.551 -18.974 1.00 34.91 105 GLY A N 1
ATOM 762 C CA . GLY A 1 105 ? 2.633 -10.790 -20.392 1.00 34.91 105 GLY A CA 1
ATOM 763 C C . GLY A 1 105 ? 3.024 -12.184 -20.900 1.00 34.91 105 GLY A C 1
ATOM 764 O O . GLY A 1 105 ? 3.555 -12.314 -21.998 1.00 34.91 105 GLY A O 1
ATOM 765 N N . GLY A 1 106 ? 2.812 -13.220 -20.090 1.00 36.34 106 GLY A N 1
ATOM 766 C CA . GLY A 1 106 ? 3.096 -14.617 -20.416 1.00 36.34 106 GLY A CA 1
ATOM 767 C C . GLY A 1 106 ? 1.832 -15.468 -20.439 1.00 36.34 106 GLY A C 1
ATOM 768 O O . GLY A 1 106 ? 1.774 -16.479 -19.749 1.00 36.34 106 GLY A O 1
ATOM 769 N N . ALA A 1 107 ? 0.813 -15.047 -21.189 1.00 40.03 107 ALA A N 1
ATOM 770 C CA . ALA A 1 107 ? -0.328 -15.893 -21.535 1.00 40.03 107 ALA A CA 1
ATOM 771 C C . ALA A 1 107 ? -0.943 -15.468 -22.881 1.00 40.03 107 ALA A C 1
ATOM 773 O O . ALA A 1 107 ? -2.135 -15.196 -22.970 1.00 40.03 107 ALA A O 1
ATOM 774 N N . GLU A 1 108 ? -0.134 -15.429 -23.943 1.00 44.00 108 GLU A N 1
ATOM 775 C CA . GLU A 1 108 ? -0.644 -15.805 -25.265 1.00 44.00 108 GLU A CA 1
ATOM 776 C C . GLU A 1 108 ? -0.300 -17.284 -25.479 1.00 44.00 108 GLU A C 1
ATOM 778 O O . GLU A 1 108 ? 0.826 -17.662 -25.788 1.00 44.00 108 GLU A O 1
ATOM 783 N N . ASP A 1 109 ? -1.290 -18.096 -25.119 1.00 43.47 109 ASP A N 1
ATOM 784 C CA . ASP A 1 109 ? -1.662 -19.414 -25.627 1.00 43.47 109 ASP A CA 1
ATOM 785 C C . ASP A 1 109 ? -0.579 -20.304 -26.274 1.00 43.47 109 ASP A C 1
ATOM 787 O O . ASP A 1 109 ? -0.085 -20.106 -27.385 1.00 43.47 109 ASP A O 1
ATOM 791 N N . HIS A 1 110 ? -0.299 -21.397 -25.569 1.00 45.12 110 HIS A N 1
ATOM 792 C CA . HIS A 1 110 ? 0.314 -22.604 -26.098 1.00 45.12 110 HIS A CA 1
ATOM 793 C C . HIS A 1 110 ? -0.594 -23.230 -27.182 1.00 45.12 110 HIS A C 1
ATOM 795 O O . HIS A 1 110 ? -1.668 -23.722 -26.869 1.00 45.12 110 HIS A O 1
ATOM 801 N N . VAL A 1 111 ? -0.106 -23.301 -28.425 1.00 49.44 111 VAL A N 1
ATOM 802 C CA . VAL A 1 111 ? -0.360 -24.371 -29.418 1.00 49.44 111 VAL A CA 1
ATOM 803 C C . VAL A 1 111 ? -1.821 -24.822 -29.627 1.00 49.44 111 VAL A C 1
ATOM 805 O O . VAL A 1 111 ? -2.307 -25.716 -28.935 1.00 49.44 111 VAL A O 1
ATOM 808 N N . ARG A 1 112 ? -2.416 -24.425 -30.767 1.00 40.03 112 ARG A N 1
ATOM 809 C CA . ARG A 1 112 ? -3.186 -25.360 -31.620 1.00 40.03 112 ARG A CA 1
ATOM 810 C C . ARG A 1 112 ? -3.337 -24.877 -33.072 1.00 40.03 112 ARG A C 1
ATOM 812 O O . ARG A 1 112 ? -4.415 -24.495 -33.512 1.00 40.03 112 ARG A O 1
ATOM 819 N N . GLY A 1 113 ? -2.242 -24.924 -33.830 1.00 49.69 113 GLY A N 1
ATOM 820 C CA . GLY A 1 113 ? -2.300 -24.946 -35.294 1.00 49.69 113 GLY A CA 1
ATOM 821 C C . GLY A 1 113 ? -2.558 -26.375 -35.767 1.00 49.69 113 GLY A C 1
ATOM 822 O O . GLY A 1 113 ? -1.766 -27.267 -35.464 1.00 49.69 113 GLY A O 1
ATOM 823 N N . MET A 1 114 ? -3.702 -26.573 -36.421 1.00 41.84 114 MET A N 1
ATOM 824 C CA . MET A 1 114 ? -3.998 -27.718 -37.288 1.00 41.84 114 MET A CA 1
ATOM 825 C C . MET A 1 114 ? -3.169 -27.649 -38.569 1.00 41.84 114 MET A C 1
ATOM 827 O O . MET A 1 114 ? -2.864 -26.512 -38.996 1.00 41.84 114 MET A O 1
#

Secondary structure (DSSP, 8-state):
---EEEE-TTTTT-EEEE-TTSEEEEEEETTEEEEEEE---HHHHT-HHHHHHHHHHHHHHHH-GGGHHHHHHHEEEETTEEEEE-TTSSEEEEEE-HHHHHT----S------